Protein AF-A0A662IT55-F1 (afdb_monomer_lite)

Sequence (145 aa):
MELRELTNPKDVKRFKQVMDALHPMGHPKGGVFAKGWRYWAYCDDNGEWRVLMSTHQLSVFFFSVKFRLPMDRTIMLRRILTLQGGEGLASEAIKALAQRLKDEGWHYLATLSQKGHSGALYKHAGMEKIGETRRGHGVWVLKLH

Secondary structure (DSSP, 8-state):
-EEEE--SHHHHHHHHHHHHHHSTT-S----TT-EEEEEEEEE-TT--EEEEEEEEE---HHHHHHHT--TTSEEEEEEEEEPTT-TTTHHHHHHHHHHHHHHTT--EEEEEPPTT---HHHHHTT-EEEEE-TTSPEEEEEE--

Radius of gyration: 14.47 Å; chains: 1; bounding box: 36×30×40 Å

Structure (mmCIF, N/CA/C/O backbone):
data_AF-A0A662IT55-F1
#
_entry.id   AF-A0A662IT55-F1
#
loop_
_atom_site.group_PDB
_atom_site.id
_atom_site.type_symbol
_atom_site.label_atom_id
_atom_site.label_alt_id
_atom_site.label_comp_id
_atom_site.label_asym_id
_atom_site.label_entity_id
_atom_site.label_seq_id
_atom_site.pdbx_PDB_ins_code
_atom_site.Cartn_x
_atom_site.Cartn_y
_atom_site.Cartn_z
_atom_site.occupancy
_atom_site.B_iso_or_equiv
_atom_site.auth_seq_id
_atom_site.auth_comp_id
_atom_site.auth_asym_id
_atom_site.auth_atom_id
_atom_site.pdbx_PDB_model_num
ATOM 1 N N . MET A 1 1 ? -4.689 -9.463 15.297 1.00 93.81 1 MET A N 1
ATOM 2 C CA . MET A 1 1 ? -4.422 -8.434 14.257 1.00 93.81 1 MET A CA 1
ATOM 3 C C . MET A 1 1 ? -5.260 -8.695 13.012 1.00 93.81 1 MET A C 1
ATOM 5 O O . MET A 1 1 ? -5.348 -9.839 12.581 1.00 93.81 1 MET A O 1
ATOM 9 N N . GLU A 1 2 ? -5.831 -7.653 12.409 1.00 96.88 2 GLU A N 1
ATOM 10 C CA . GLU A 1 2 ? -6.737 -7.747 11.256 1.00 96.88 2 GLU A CA 1
ATOM 11 C C . GLU A 1 2 ? -6.459 -6.625 10.243 1.00 96.88 2 GLU A C 1
ATOM 13 O O . GLU A 1 2 ? -6.263 -5.473 10.627 1.00 96.88 2 GLU A O 1
ATOM 18 N N . LEU A 1 3 ? -6.468 -6.927 8.940 1.00 98.31 3 LEU A N 1
ATOM 19 C CA . LEU A 1 3 ? -6.404 -5.903 7.894 1.00 98.31 3 LEU A CA 1
ATOM 20 C C . LEU A 1 3 ? -7.812 -5.450 7.497 1.00 98.31 3 LEU A C 1
ATOM 22 O O . LEU A 1 3 ? -8.621 -6.258 7.051 1.00 98.31 3 LEU A O 1
ATOM 26 N N . ARG A 1 4 ? -8.063 -4.142 7.564 1.00 98.19 4 ARG A N 1
ATOM 27 C CA . ARG A 1 4 ? -9.337 -3.519 7.195 1.00 98.19 4 ARG A CA 1
ATOM 28 C C . ARG A 1 4 ? -9.148 -2.502 6.080 1.00 98.19 4 ARG A C 1
ATOM 30 O O . ARG A 1 4 ? -8.260 -1.650 6.147 1.00 98.19 4 ARG A O 1
ATOM 37 N N . GLU A 1 5 ? -10.013 -2.561 5.071 1.00 98.25 5 GLU A N 1
ATOM 38 C CA . GLU A 1 5 ? -10.152 -1.476 4.101 1.00 98.25 5 GLU A CA 1
ATOM 39 C C . GLU A 1 5 ? -11.026 -0.366 4.689 1.00 98.25 5 GLU A C 1
ATOM 41 O O . GLU A 1 5 ? -12.139 -0.607 5.157 1.00 98.25 5 GLU A O 1
ATOM 46 N N . LEU A 1 6 ? -10.532 0.867 4.653 1.00 97.69 6 LEU A N 1
ATOM 47 C CA . LEU A 1 6 ? -11.254 2.035 5.136 1.00 97.69 6 LEU A CA 1
ATOM 48 C C . LEU A 1 6 ? -12.108 2.601 4.001 1.00 97.69 6 LEU A C 1
ATOM 50 O O . LEU A 1 6 ? -11.625 3.355 3.155 1.00 97.69 6 LEU A O 1
ATOM 54 N N . THR A 1 7 ? -13.386 2.240 3.994 1.00 96.06 7 THR A N 1
ATOM 55 C CA . THR A 1 7 ? -14.374 2.721 3.013 1.00 96.06 7 THR A CA 1
ATOM 56 C C . THR A 1 7 ? -15.276 3.819 3.581 1.00 96.06 7 THR A C 1
ATOM 58 O O . THR A 1 7 ? -15.809 4.634 2.828 1.00 96.06 7 THR A O 1
ATOM 61 N N . ASN A 1 8 ? -15.412 3.900 4.910 1.00 96.75 8 ASN A N 1
ATOM 62 C CA . ASN A 1 8 ? -16.193 4.940 5.573 1.00 96.75 8 ASN A CA 1
ATOM 63 C C . ASN A 1 8 ? -15.534 6.325 5.381 1.00 96.75 8 ASN A C 1
ATOM 65 O O . ASN A 1 8 ? -14.361 6.496 5.728 1.00 96.75 8 ASN A O 1
ATOM 69 N N . PRO A 1 9 ? -16.266 7.354 4.909 1.00 96.06 9 PRO A N 1
ATOM 70 C CA . PRO A 1 9 ? -15.710 8.691 4.698 1.00 96.06 9 PRO A CA 1
ATOM 71 C C . PRO A 1 9 ? -15.048 9.322 5.933 1.00 96.06 9 PRO A C 1
ATOM 73 O O . PRO A 1 9 ? -14.064 10.051 5.790 1.00 96.06 9 PRO A O 1
ATOM 76 N N . LYS A 1 10 ? -15.556 9.050 7.145 1.00 97.19 10 LYS A N 1
ATOM 77 C CA . LYS A 1 10 ? -14.973 9.558 8.398 1.00 97.19 10 LYS A CA 1
ATOM 78 C C . LYS A 1 10 ? -13.616 8.914 8.677 1.00 97.19 10 LYS A C 1
ATOM 80 O O . LYS A 1 10 ? -12.667 9.633 8.986 1.00 97.19 10 LYS A O 1
ATOM 85 N N . ASP A 1 11 ? -13.504 7.603 8.482 1.00 97.06 11 ASP A N 1
ATOM 86 C CA . ASP A 1 11 ? -12.245 6.874 8.659 1.00 97.06 11 ASP A CA 1
ATOM 87 C C . ASP A 1 11 ? -11.226 7.272 7.600 1.00 97.06 11 ASP A C 1
ATOM 89 O O . ASP A 1 11 ? -10.072 7.532 7.923 1.00 97.06 11 ASP A O 1
ATOM 93 N N . VAL A 1 12 ? -11.652 7.437 6.347 1.00 96.56 12 VAL A N 1
ATOM 94 C CA . VAL A 1 12 ? -10.785 7.945 5.277 1.00 96.56 12 VAL A CA 1
ATOM 95 C C . VAL A 1 12 ? -10.281 9.354 5.594 1.00 96.56 12 VAL A C 1
ATOM 97 O O . VAL A 1 12 ? -9.109 9.659 5.367 1.00 96.56 12 VAL A O 1
ATOM 100 N N . LYS A 1 13 ? -11.137 10.232 6.131 1.00 96.50 13 LYS A N 1
ATOM 101 C CA . LYS A 1 13 ? -10.726 11.576 6.558 1.00 96.50 13 LYS A CA 1
ATOM 102 C C . LYS A 1 13 ? -9.713 11.504 7.704 1.00 96.50 13 LYS A C 1
ATOM 104 O O . LYS A 1 13 ? -8.665 12.140 7.602 1.00 96.50 13 LYS A O 1
ATOM 109 N N . ARG A 1 14 ? -9.985 10.703 8.741 1.00 97.81 14 ARG A N 1
ATOM 110 C CA . ARG A 1 14 ? -9.070 10.484 9.876 1.00 97.81 14 ARG A CA 1
ATOM 111 C C . ARG A 1 14 ? -7.732 9.915 9.404 1.00 97.81 14 ARG A C 1
ATOM 113 O O . ARG A 1 14 ? -6.688 10.438 9.773 1.00 97.81 14 ARG A O 1
ATOM 120 N N . PHE A 1 15 ? -7.751 8.908 8.532 1.00 97.31 15 PHE A N 1
ATOM 121 C CA . PHE A 1 15 ? -6.565 8.321 7.909 1.00 97.31 15 PHE A CA 1
ATOM 122 C C . PHE A 1 15 ? -5.703 9.389 7.236 1.00 97.31 15 PHE A C 1
ATOM 124 O O . PHE A 1 15 ? -4.502 9.462 7.483 1.00 97.31 15 PHE A O 1
ATOM 131 N N . LYS A 1 16 ? -6.313 10.241 6.402 1.00 95.81 16 LYS A N 1
ATOM 132 C CA . LYS A 1 16 ? -5.604 11.313 5.688 1.00 95.81 16 LYS A CA 1
ATOM 133 C C . LYS A 1 16 ? -4.953 1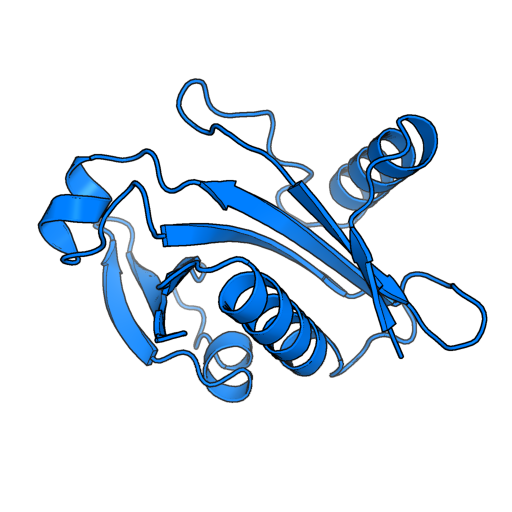2.292 6.660 1.00 95.81 16 LYS A C 1
ATOM 135 O O . LYS A 1 16 ? -3.773 12.572 6.510 1.00 95.81 16 LYS A O 1
ATOM 140 N N . GLN A 1 17 ? -5.688 12.724 7.685 1.00 96.75 17 GLN A N 1
ATOM 141 C CA . GLN A 1 17 ? -5.177 13.626 8.720 1.00 96.75 17 GLN A CA 1
ATOM 142 C C . GLN A 1 17 ? -3.992 13.023 9.485 1.00 96.75 17 GLN A C 1
ATOM 144 O O . GLN A 1 17 ? -2.982 13.695 9.669 1.00 96.75 17 GLN A O 1
ATOM 149 N N . VAL A 1 18 ? -4.084 11.750 9.887 1.00 97.31 18 VAL A N 1
ATOM 150 C CA . VAL A 1 18 ? -2.992 11.046 10.581 1.00 97.31 18 VAL A CA 1
ATOM 151 C C . VAL A 1 18 ? -1.767 10.910 9.674 1.00 97.31 18 VAL A C 1
ATOM 153 O O . VAL A 1 18 ? -0.648 11.185 10.101 1.00 97.31 18 VAL A O 1
ATOM 156 N N . MET A 1 19 ? -1.965 10.533 8.409 1.00 96.50 19 MET A N 1
ATOM 157 C CA . MET A 1 19 ? -0.877 10.433 7.434 1.00 96.50 19 MET A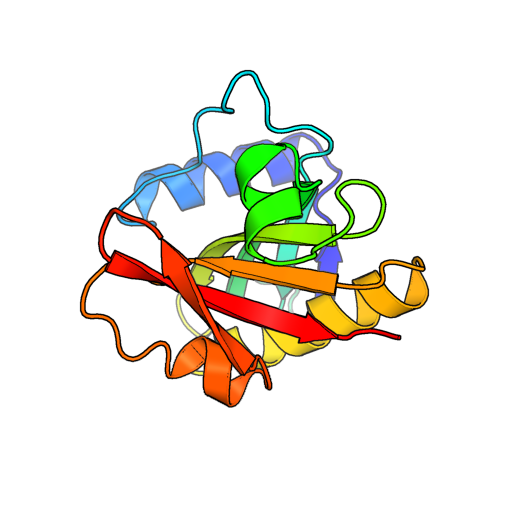 CA 1
ATOM 158 C C . MET A 1 19 ? -0.215 11.786 7.168 1.00 96.50 19 MET A C 1
ATOM 160 O O . MET A 1 19 ? 1.007 11.844 7.111 1.00 96.50 19 MET A O 1
ATOM 164 N N . ASP A 1 20 ? -0.989 12.861 7.022 1.00 95.75 20 ASP A N 1
ATOM 165 C CA . ASP A 1 20 ? -0.458 14.217 6.846 1.00 95.75 20 ASP A CA 1
ATOM 166 C C . ASP A 1 20 ? 0.343 14.692 8.060 1.00 95.75 20 ASP A C 1
ATOM 168 O O . ASP A 1 20 ? 1.371 15.342 7.888 1.00 95.75 20 ASP A O 1
ATOM 172 N N . ALA A 1 21 ? -0.099 14.345 9.270 1.00 96.75 21 ALA A N 1
ATOM 173 C CA . ALA A 1 21 ? 0.563 14.756 10.502 1.00 96.75 21 ALA A CA 1
ATOM 174 C C . ALA A 1 21 ? 1.851 13.970 10.795 1.00 96.75 21 ALA A C 1
ATOM 176 O O . ALA A 1 21 ? 2.810 14.545 11.303 1.00 96.75 21 ALA A O 1
ATOM 177 N N . LEU A 1 22 ? 1.871 12.661 10.515 1.00 96.69 22 LEU A N 1
ATOM 178 C CA . LEU A 1 22 ? 2.913 11.760 11.029 1.00 96.69 22 LEU A CA 1
ATOM 179 C C . LEU A 1 22 ? 3.811 11.142 9.955 1.00 96.69 22 LEU A C 1
ATOM 181 O O . LEU A 1 22 ? 4.954 10.791 10.239 1.00 96.69 22 LEU A O 1
ATOM 185 N N . HIS A 1 23 ? 3.331 10.969 8.721 1.00 94.69 23 HIS A N 1
ATOM 186 C CA . HIS A 1 23 ? 4.162 10.390 7.670 1.00 94.69 23 HIS A CA 1
ATOM 187 C C . HIS A 1 23 ? 5.097 11.478 7.096 1.00 94.69 23 HIS A C 1
ATOM 189 O O . HIS A 1 23 ? 4.603 12.520 6.673 1.00 94.69 2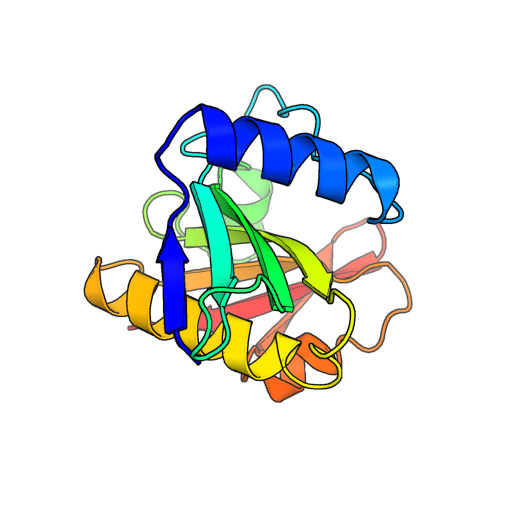3 HIS A O 1
ATOM 195 N N . PRO A 1 24 ? 6.420 11.253 6.938 1.00 90.69 24 PRO A N 1
ATOM 196 C CA . PRO A 1 24 ? 7.365 12.298 6.498 1.00 90.69 24 PRO A CA 1
ATOM 197 C C . PRO A 1 24 ? 7.052 12.950 5.141 1.00 90.69 24 PRO A C 1
ATOM 199 O O . PRO A 1 24 ? 7.474 14.061 4.847 1.00 90.69 24 PRO A O 1
ATOM 202 N N . MET A 1 25 ? 6.335 12.228 4.277 1.00 89.06 25 MET A N 1
ATOM 203 C CA . MET A 1 25 ? 5.867 12.715 2.968 1.00 89.06 25 MET A CA 1
ATOM 204 C C . MET A 1 25 ? 4.371 13.076 2.932 1.00 89.06 25 MET A C 1
ATOM 206 O O . MET A 1 25 ? 3.830 13.234 1.835 1.00 89.06 25 MET A O 1
ATOM 210 N N . GLY A 1 26 ? 3.704 13.096 4.087 1.00 91.38 26 GLY A N 1
ATOM 211 C CA . GLY A 1 26 ? 2.265 13.289 4.234 1.00 91.38 26 GLY A CA 1
ATOM 212 C C . GLY A 1 26 ? 1.400 12.257 3.506 1.00 91.38 26 GLY A C 1
ATOM 213 O O . GLY A 1 26 ? 1.885 11.260 2.936 1.00 91.38 26 GLY A O 1
ATOM 214 N N . HIS A 1 27 ? 0.095 12.528 3.479 1.00 89.50 27 HIS A N 1
ATOM 215 C CA . HIS A 1 27 ? -0.833 11.864 2.577 1.00 89.50 27 HIS A CA 1
ATOM 216 C C . HIS A 1 27 ? -0.537 12.290 1.129 1.00 89.50 27 HIS A C 1
ATOM 218 O O . HIS A 1 27 ? -0.270 13.464 0.850 1.00 89.50 27 HIS A O 1
ATOM 224 N N . PRO A 1 28 ? -0.554 11.364 0.154 1.00 83.25 28 PRO A N 1
ATOM 225 C CA . PRO A 1 28 ? -0.366 11.737 -1.237 1.00 83.25 28 PRO A CA 1
ATOM 226 C C . PRO A 1 28 ? -1.531 12.617 -1.709 1.00 83.25 28 PRO A C 1
ATOM 228 O O . PRO A 1 28 ? -2.628 12.120 -1.962 1.00 83.25 28 PRO A O 1
ATOM 231 N N . LYS A 1 29 ? -1.267 13.912 -1.915 1.00 72.44 29 LYS A N 1
ATOM 232 C CA . LYS A 1 29 ? -2.148 14.806 -2.680 1.00 72.44 29 LYS A CA 1
ATOM 233 C C . LYS A 1 29 ? -2.292 14.193 -4.073 1.00 72.44 29 LYS A C 1
ATOM 235 O O . LYS A 1 29 ? -1.324 14.197 -4.831 1.00 72.44 29 LYS A O 1
ATOM 240 N N . GLY A 1 30 ? -3.421 13.531 -4.331 1.00 61.28 30 GLY A N 1
ATOM 241 C CA . GLY A 1 30 ? -3.606 12.609 -5.453 1.00 61.28 30 GLY A CA 1
ATOM 242 C C . GLY A 1 30 ? -2.974 13.124 -6.746 1.00 61.28 30 GLY A C 1
ATOM 243 O O . GLY A 1 30 ? -3.274 14.224 -7.199 1.00 61.28 30 GLY A O 1
ATOM 244 N N . GLY A 1 31 ? -2.061 12.343 -7.325 1.00 57.72 31 GLY A N 1
ATOM 245 C CA . GLY A 1 31 ? -1.523 12.665 -8.643 1.00 57.72 31 GLY A CA 1
ATOM 246 C C . GLY A 1 31 ? -2.608 12.461 -9.696 1.00 57.72 31 GLY A C 1
ATOM 247 O O . GLY A 1 31 ? -3.352 11.489 -9.603 1.00 57.72 31 GLY A O 1
ATOM 248 N N . VAL A 1 32 ? -2.647 13.325 -10.715 1.00 52.94 32 VAL A N 1
ATOM 249 C CA . VAL A 1 32 ? -3.633 13.314 -11.822 1.00 52.94 32 VAL A CA 1
ATOM 250 C C . VAL A 1 32 ? -3.818 11.923 -12.453 1.00 52.94 32 VAL A C 1
ATOM 252 O O . VAL A 1 32 ? -4.888 11.591 -12.948 1.00 52.94 32 VAL A O 1
ATOM 255 N N . PHE A 1 33 ? -2.790 11.075 -12.390 1.00 61.84 33 PHE A N 1
ATOM 256 C CA . PHE A 1 33 ? -2.804 9.742 -12.982 1.00 61.84 33 PHE A CA 1
ATOM 257 C C . PHE A 1 33 ? -3.139 8.609 -12.005 1.00 61.84 33 PHE A C 1
ATOM 259 O O . PHE A 1 33 ? -3.400 7.501 -12.456 1.00 61.84 33 PHE A O 1
ATOM 266 N N . ALA A 1 34 ? -3.115 8.806 -10.685 1.00 74.69 34 ALA A N 1
ATOM 267 C CA . ALA A 1 34 ? -3.351 7.716 -9.733 1.00 74.69 34 ALA A CA 1
ATOM 268 C C . ALA A 1 34 ? -4.859 7.446 -9.580 1.00 74.69 34 ALA A C 1
ATOM 270 O O . ALA A 1 34 ? -5.586 8.275 -9.036 1.00 74.69 34 ALA A O 1
ATOM 271 N N . LYS A 1 35 ? -5.315 6.280 -10.053 1.00 80.94 35 LYS A N 1
ATOM 272 C CA . LYS A 1 35 ? -6.716 5.829 -9.999 1.00 80.94 35 LYS A CA 1
ATOM 273 C C . LYS A 1 35 ? -6.900 4.720 -8.962 1.00 80.94 35 LYS A C 1
ATOM 275 O O . LYS A 1 35 ? -5.947 4.015 -8.632 1.00 80.94 35 LYS A O 1
ATOM 280 N N . GLY A 1 36 ? -8.130 4.564 -8.470 1.00 88.88 36 GLY A N 1
ATOM 281 C CA . GLY A 1 36 ? -8.491 3.470 -7.561 1.00 88.88 36 GLY A CA 1
ATOM 282 C C . GLY A 1 36 ? -7.745 3.532 -6.229 1.00 88.88 36 GLY A C 1
ATOM 283 O O . GLY A 1 36 ? -7.160 2.539 -5.804 1.00 88.88 36 GLY A O 1
ATOM 284 N N . TRP A 1 37 ? -7.694 4.714 -5.607 1.00 92.88 37 TRP A N 1
ATOM 285 C CA . TRP A 1 37 ? -7.093 4.854 -4.283 1.00 92.88 37 TRP A CA 1
ATOM 286 C C . TRP A 1 37 ? -7.862 4.040 -3.252 1.00 92.88 37 TRP A C 1
ATOM 288 O O . TRP A 1 37 ? -9.078 4.167 -3.148 1.00 92.88 37 TRP A O 1
ATOM 298 N N . ARG A 1 38 ? -7.122 3.263 -2.465 1.00 96.00 38 ARG A N 1
ATOM 299 C CA . ARG A 1 38 ? -7.640 2.491 -1.336 1.00 96.00 38 ARG A CA 1
ATOM 300 C C . ARG A 1 38 ? -6.780 2.763 -0.114 1.00 96.00 38 ARG A C 1
ATOM 302 O O . ARG A 1 38 ? -5.578 3.042 -0.228 1.00 96.00 38 ARG A O 1
ATOM 309 N N . TYR A 1 39 ? -7.416 2.722 1.043 1.00 97.69 39 TYR A N 1
ATOM 310 C CA . TYR A 1 39 ? -6.806 3.044 2.323 1.00 97.69 39 TYR A CA 1
ATOM 311 C C . TYR A 1 39 ? -7.016 1.872 3.260 1.00 97.69 39 TYR A C 1
ATOM 313 O O . TYR A 1 39 ? -8.105 1.308 3.309 1.00 97.69 39 TYR A O 1
ATOM 321 N N . TRP A 1 40 ? -5.971 1.511 3.988 1.00 98.44 40 TRP A N 1
ATOM 322 C CA . TRP A 1 40 ? -5.950 0.294 4.780 1.00 98.44 40 TRP A CA 1
ATOM 323 C C . TRP A 1 40 ? -5.436 0.587 6.176 1.00 98.44 40 TRP A C 1
ATOM 325 O O . TRP A 1 40 ? -4.472 1.344 6.333 1.00 98.44 40 TRP A O 1
ATOM 335 N N . ALA A 1 41 ? -6.043 -0.060 7.162 1.00 98.56 41 ALA A N 1
ATOM 336 C CA . ALA A 1 41 ? -5.549 -0.113 8.526 1.00 98.56 41 ALA A CA 1
ATOM 337 C C . ALA A 1 41 ? -5.294 -1.571 8.917 1.00 98.56 41 ALA A C 1
ATOM 339 O O . ALA A 1 41 ? -6.139 -2.433 8.693 1.00 98.56 41 ALA A O 1
ATOM 340 N N . TYR A 1 42 ? -4.129 -1.845 9.495 1.00 98.50 42 TYR A N 1
ATOM 341 C CA . TYR A 1 42 ? -3.856 -3.085 10.210 1.00 98.50 42 TYR A CA 1
ATOM 342 C C . TYR A 1 42 ? -4.127 -2.825 11.688 1.00 98.50 42 TYR A C 1
ATOM 344 O O . TYR A 1 42 ? -3.419 -2.033 12.321 1.00 98.50 42 TYR A O 1
ATOM 352 N N . CYS A 1 43 ? -5.205 -3.414 12.186 1.00 97.94 43 CYS A N 1
ATOM 353 C CA . CYS A 1 43 ? -5.750 -3.175 13.510 1.00 97.94 43 CYS A CA 1
ATOM 354 C C . CYS A 1 43 ? -5.339 -4.274 14.485 1.00 97.94 43 CYS A C 1
ATOM 356 O O . CYS A 1 43 ? -5.178 -5.431 14.088 1.00 97.94 43 CYS A O 1
ATOM 358 N N . ASP A 1 44 ? -5.211 -3.919 15.758 1.00 96.56 44 ASP A N 1
ATOM 359 C CA . ASP A 1 44 ? -5.167 -4.908 16.832 1.00 96.56 44 ASP A CA 1
ATOM 360 C C . ASP A 1 44 ? -6.562 -5.436 17.190 1.00 96.56 44 ASP A C 1
ATOM 362 O O . ASP A 1 44 ? -7.565 -5.082 16.566 1.00 96.56 44 ASP A O 1
ATOM 366 N N . ASP A 1 45 ? -6.615 -6.304 18.197 1.00 94.25 45 ASP A N 1
ATOM 367 C CA . ASP A 1 45 ? -7.843 -6.987 18.602 1.00 94.25 45 ASP A CA 1
ATOM 368 C C . ASP A 1 45 ? -8.859 -6.036 19.270 1.00 94.25 45 ASP A C 1
ATOM 370 O O . ASP A 1 45 ? -10.050 -6.336 19.306 1.00 94.25 45 ASP A O 1
ATOM 374 N N . ASN A 1 46 ? -8.420 -4.848 19.710 1.00 95.44 46 ASN A N 1
ATOM 375 C CA . ASN A 1 46 ? -9.297 -3.772 20.187 1.00 95.44 46 ASN A CA 1
ATOM 376 C C . ASN A 1 46 ? -9.785 -2.866 19.040 1.00 95.44 46 ASN A C 1
ATOM 378 O O . ASN A 1 46 ? -10.574 -1.949 19.260 1.00 95.44 46 ASN A O 1
ATOM 382 N N . GLY A 1 47 ? -9.326 -3.106 17.808 1.00 94.44 47 GLY A N 1
ATOM 383 C CA . GLY A 1 47 ? -9.648 -2.306 16.631 1.00 94.44 47 GLY A CA 1
ATOM 384 C C . GLY A 1 47 ? -8.767 -1.068 16.443 1.00 94.44 47 GLY A C 1
ATOM 385 O O . GLY A 1 47 ? -8.995 -0.314 15.491 1.00 94.44 47 GLY A O 1
ATOM 386 N N . GLU A 1 48 ? -7.751 -0.865 17.285 1.00 96.81 48 GLU A N 1
ATOM 387 C CA . GLU A 1 48 ? -6.857 0.290 17.199 1.00 96.81 48 GLU A CA 1
ATOM 388 C C . GLU A 1 48 ? -5.897 0.160 16.017 1.00 96.81 48 GLU A C 1
ATOM 390 O O . GLU A 1 48 ? -5.352 -0.909 15.737 1.00 96.81 48 GLU A O 1
ATOM 395 N N . TRP A 1 49 ? -5.672 1.265 15.304 1.00 98.12 49 TRP A N 1
ATOM 396 C CA . TRP A 1 49 ? -4.816 1.281 14.119 1.00 98.12 49 TRP A CA 1
ATOM 397 C C . TRP A 1 49 ? -3.342 1.173 14.515 1.00 98.12 49 TRP A C 1
ATOM 399 O O . TRP A 1 49 ? -2.820 2.035 15.219 1.00 98.12 49 TRP A O 1
ATOM 409 N N . ARG A 1 50 ? -2.644 0.157 13.998 1.00 98.25 50 ARG A N 1
ATOM 410 C CA . ARG A 1 50 ? -1.205 -0.054 14.239 1.00 98.25 50 ARG A CA 1
ATOM 411 C C . ARG A 1 50 ? -0.353 0.218 13.007 1.00 98.25 50 ARG A C 1
ATOM 413 O O . ARG A 1 50 ? 0.752 0.741 13.126 1.00 98.25 50 ARG A O 1
ATOM 420 N N . VAL A 1 51 ? -0.866 -0.075 11.813 1.00 98.56 51 VAL A N 1
ATOM 421 C CA . VAL A 1 51 ? -0.200 0.263 10.545 1.00 98.56 51 VAL A CA 1
ATOM 422 C C . VAL A 1 51 ? -1.213 0.830 9.563 1.00 98.56 51 VAL A C 1
ATOM 424 O O . VAL A 1 51 ? -2.275 0.252 9.359 1.00 98.56 51 VAL A O 1
ATOM 427 N N . LEU A 1 52 ? -0.871 1.944 8.927 1.00 98.44 52 LEU A N 1
ATOM 428 C CA . LEU A 1 52 ? -1.667 2.586 7.889 1.00 98.44 52 LEU A CA 1
ATOM 429 C C . LEU A 1 52 ? -0.992 2.429 6.534 1.00 98.44 52 LEU A C 1
ATOM 431 O O . LEU A 1 52 ? 0.206 2.675 6.402 1.00 98.44 52 LEU A O 1
ATOM 435 N N . MET A 1 53 ? -1.754 2.060 5.506 1.00 98.19 53 MET A N 1
ATOM 436 C CA . MET A 1 53 ? -1.247 1.934 4.140 1.00 98.19 53 MET A CA 1
ATOM 437 C C . MET A 1 53 ? -2.172 2.613 3.139 1.00 98.19 53 MET A C 1
ATOM 439 O O . MET A 1 53 ? -3.392 2.599 3.273 1.00 98.19 53 MET A O 1
ATOM 443 N N . SER A 1 54 ? -1.582 3.196 2.097 1.00 96.69 54 SER A N 1
ATOM 444 C CA . SER A 1 54 ? -2.335 3.707 0.949 1.00 96.69 54 SER A CA 1
AT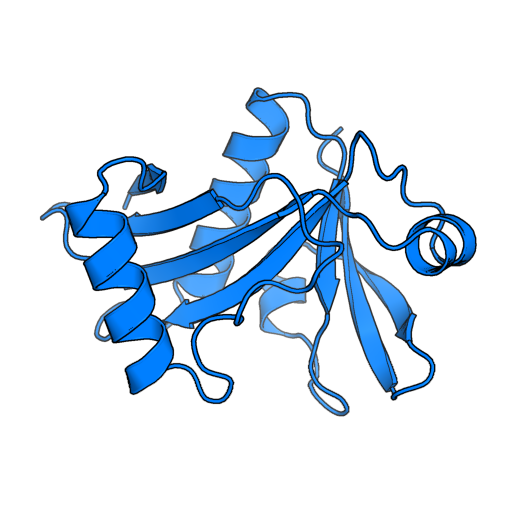OM 445 C C . SER A 1 54 ? -1.857 3.037 -0.325 1.00 96.69 54 SER A C 1
ATOM 447 O O . SER A 1 54 ? -0.651 2.964 -0.588 1.00 96.69 54 SER A O 1
ATOM 449 N N . THR A 1 55 ? -2.811 2.571 -1.119 1.00 96.38 55 THR A N 1
ATOM 450 C CA . THR A 1 55 ? -2.557 1.905 -2.392 1.00 96.38 55 THR A CA 1
ATOM 451 C C . THR A 1 55 ? -3.317 2.582 -3.516 1.00 96.38 55 THR A C 1
ATOM 453 O O . THR A 1 55 ? -4.338 3.226 -3.286 1.00 96.38 55 THR A O 1
ATOM 456 N N . HIS A 1 56 ? -2.849 2.405 -4.743 1.00 95.31 56 HIS A N 1
ATOM 457 C CA . HIS A 1 56 ? -3.595 2.762 -5.944 1.00 95.31 56 HIS A CA 1
ATOM 458 C C . HIS A 1 56 ? -3.225 1.810 -7.079 1.00 95.31 56 HIS A C 1
ATOM 460 O O . HIS A 1 56 ? -2.179 1.164 -7.032 1.00 95.31 56 HIS A O 1
ATOM 466 N N . GLN A 1 57 ? -4.040 1.742 -8.124 1.00 95.25 57 GLN A N 1
ATOM 467 C CA . GLN A 1 57 ? -3.686 0.979 -9.316 1.00 95.25 57 GLN A CA 1
ATOM 468 C C . GLN A 1 57 ? -2.474 1.607 -10.018 1.00 95.25 57 GLN A C 1
ATOM 470 O O . GLN A 1 57 ? -2.354 2.838 -10.088 1.00 95.25 57 GLN A O 1
ATOM 475 N N . LEU A 1 58 ? -1.561 0.783 -10.540 1.00 93.12 58 LEU A N 1
ATOM 476 C CA . LEU A 1 58 ? -0.460 1.275 -11.362 1.00 93.12 58 LEU A CA 1
ATOM 477 C C . LEU A 1 58 ? -1.012 2.012 -12.589 1.00 93.12 58 LEU A C 1
ATOM 479 O O . LEU A 1 58 ? -1.794 1.470 -13.360 1.00 93.12 58 LEU A O 1
ATOM 483 N N . SER A 1 59 ? -0.556 3.244 -12.794 1.00 89.50 59 SER A N 1
ATOM 484 C CA . SER A 1 59 ? -1.063 4.108 -13.864 1.00 89.50 59 SER A CA 1
ATOM 485 C C . SER A 1 59 ? 0.019 4.795 -14.693 1.00 89.50 59 SER A C 1
ATOM 487 O O . SER A 1 59 ? -0.275 5.616 -15.558 1.00 89.50 59 SER A O 1
ATOM 489 N N . VAL A 1 60 ? 1.289 4.477 -14.436 1.00 88.31 60 VAL A N 1
ATOM 490 C CA . VAL A 1 60 ? 2.425 5.070 -15.147 1.00 88.31 60 VAL A CA 1
ATOM 491 C C . VAL A 1 60 ? 2.888 4.100 -16.231 1.00 88.31 60 VAL A C 1
ATOM 493 O O . VAL A 1 60 ? 3.616 3.152 -15.944 1.00 88.31 60 VAL A O 1
ATOM 496 N N . PHE A 1 61 ? 2.505 4.356 -17.484 1.00 87.75 61 PHE A N 1
ATOM 497 C CA . PHE A 1 61 ? 2.806 3.476 -18.623 1.00 87.75 61 PHE A CA 1
ATOM 498 C C . PHE A 1 61 ? 4.299 3.147 -18.762 1.00 87.75 61 PHE A C 1
ATOM 500 O O . PHE A 1 61 ? 4.680 1.984 -18.845 1.00 87.75 61 PHE A O 1
ATOM 507 N N . PHE A 1 62 ? 5.178 4.149 -18.683 1.00 88.06 62 PHE A N 1
ATOM 508 C CA . PHE A 1 62 ? 6.625 3.914 -18.766 1.00 88.06 62 PHE A CA 1
ATOM 509 C C . PHE A 1 62 ? 7.159 3.012 -17.646 1.00 88.06 62 PHE A C 1
ATOM 511 O O . PHE A 1 62 ? 8.129 2.287 -17.852 1.00 88.06 62 PHE A O 1
ATOM 518 N N . PHE A 1 63 ? 6.538 3.047 -16.463 1.00 89.69 63 PHE A N 1
ATOM 519 C CA . PHE A 1 63 ? 6.889 2.155 -15.361 1.00 89.69 63 PHE A CA 1
ATOM 520 C C . PHE A 1 63 ? 6.477 0.716 -15.683 1.00 89.69 63 PHE A C 1
ATOM 522 O O . PHE A 1 63 ? 7.289 -0.195 -15.545 1.00 89.69 63 PHE A O 1
ATOM 529 N N . SER A 1 64 ? 5.252 0.539 -16.183 1.00 91.94 64 SER A N 1
ATOM 530 C CA . SER A 1 64 ? 4.728 -0.747 -16.649 1.00 91.94 64 SER A CA 1
ATOM 531 C C . SER A 1 64 ? 5.626 -1.387 -17.711 1.00 91.94 64 SER A C 1
ATOM 533 O O . SER A 1 64 ? 6.059 -2.523 -17.534 1.00 91.94 64 SER A O 1
ATOM 535 N N . VAL A 1 65 ? 5.993 -0.636 -18.756 1.00 93.62 65 VAL A N 1
ATOM 536 C CA . VAL A 1 65 ? 6.855 -1.128 -19.843 1.00 93.62 65 VAL A CA 1
ATOM 537 C C . VAL A 1 65 ? 8.253 -1.471 -19.336 1.00 93.62 65 VAL A C 1
ATOM 539 O O . VAL A 1 65 ? 8.754 -2.563 -19.592 1.00 93.62 65 VAL A O 1
ATOM 542 N N . LYS A 1 66 ? 8.886 -0.558 -18.587 1.00 94.56 66 LYS A N 1
ATOM 543 C CA . LYS A 1 66 ? 10.267 -0.745 -18.122 1.00 94.56 66 LYS A CA 1
ATOM 544 C C . LYS A 1 66 ? 10.409 -1.963 -17.209 1.00 94.56 66 LYS A C 1
ATOM 546 O O . LYS A 1 66 ? 11.398 -2.681 -17.312 1.00 94.56 66 LYS A O 1
ATOM 551 N N . PHE A 1 67 ? 9.452 -2.167 -16.307 1.00 95.38 67 PHE A N 1
ATOM 552 C CA . PHE A 1 67 ? 9.523 -3.210 -15.282 1.00 95.38 67 PHE A CA 1
ATOM 553 C C . PHE A 1 67 ? 8.666 -4.439 -15.599 1.00 95.38 67 PHE A C 1
ATOM 555 O O . PHE A 1 67 ? 8.593 -5.345 -14.777 1.00 95.38 67 PHE A O 1
ATOM 562 N N . ARG A 1 68 ? 8.052 -4.488 -16.792 1.00 95.38 68 ARG A N 1
ATOM 563 C CA . ARG A 1 68 ? 7.188 -5.585 -17.260 1.00 95.38 68 ARG A CA 1
ATOM 564 C C . ARG A 1 68 ? 6.047 -5.896 -16.282 1.00 95.38 68 ARG A C 1
ATOM 566 O O . ARG A 1 68 ? 5.761 -7.053 -15.994 1.00 95.38 68 ARG A O 1
ATOM 573 N N . LEU A 1 69 ? 5.404 -4.845 -15.772 1.00 95.56 69 LEU A N 1
ATOM 574 C CA . LEU A 1 69 ? 4.287 -4.941 -14.827 1.00 95.56 69 LEU A CA 1
ATOM 575 C C . LEU A 1 69 ? 2.982 -4.505 -15.503 1.00 95.56 69 LEU A C 1
ATOM 577 O O . LEU A 1 69 ? 2.883 -3.336 -15.877 1.00 95.56 69 LEU A O 1
ATOM 581 N N . PRO A 1 70 ? 1.972 -5.373 -15.659 1.00 94.75 70 PRO A N 1
ATOM 582 C CA . PRO A 1 70 ? 0.698 -5.000 -16.277 1.00 94.75 70 PRO A CA 1
ATOM 583 C C . PRO A 1 70 ? -0.060 -3.974 -15.418 1.00 94.75 70 PRO A C 1
ATOM 585 O O . PRO A 1 70 ? -0.286 -4.198 -14.228 1.00 94.75 70 PRO A O 1
ATOM 588 N N . MET A 1 71 ? -0.444 -2.831 -15.999 1.00 93.00 71 MET A N 1
ATOM 589 C CA . MET A 1 71 ? -1.110 -1.729 -15.274 1.00 93.00 71 MET A CA 1
ATOM 590 C C . MET A 1 71 ? -2.475 -2.118 -14.695 1.00 93.00 71 MET A C 1
ATOM 592 O O . MET A 1 71 ? -2.866 -1.645 -13.632 1.00 93.00 71 MET A O 1
ATOM 596 N N . ASP A 1 72 ? -3.208 -2.976 -15.391 1.00 93.62 72 ASP A N 1
ATOM 597 C CA . ASP A 1 72 ? -4.533 -3.483 -15.029 1.00 93.62 72 ASP A CA 1
ATOM 598 C C . ASP A 1 72 ? -4.498 -4.584 -13.964 1.00 93.62 72 ASP A C 1
ATOM 600 O O . ASP A 1 72 ? -5.537 -4.904 -13.401 1.00 93.62 72 ASP A O 1
ATOM 604 N N . ARG A 1 73 ? -3.316 -5.130 -13.645 1.00 96.06 73 ARG A N 1
ATOM 605 C CA . ARG A 1 73 ? -3.159 -6.212 -12.654 1.00 96.06 73 ARG A CA 1
ATOM 606 C C . ARG A 1 73 ? -2.108 -5.927 -11.583 1.00 96.06 73 ARG A C 1
ATOM 608 O O . ARG A 1 73 ? -1.742 -6.830 -10.828 1.00 96.06 73 ARG A O 1
ATOM 615 N N . THR A 1 74 ? -1.639 -4.681 -11.497 1.00 97.12 74 THR A N 1
ATOM 616 C CA . THR A 1 74 ? -0.631 -4.245 -10.521 1.00 97.12 74 THR A CA 1
ATOM 617 C C . THR A 1 74 ? -1.180 -3.163 -9.597 1.00 97.12 74 THR A C 1
ATOM 619 O O . THR A 1 74 ? -1.574 -2.083 -10.045 1.00 97.12 74 THR A O 1
ATOM 622 N N . ILE A 1 75 ? -1.104 -3.414 -8.291 1.00 97.50 75 ILE A N 1
ATOM 623 C CA . ILE A 1 75 ? -1.368 -2.428 -7.243 1.00 97.50 75 ILE A CA 1
ATOM 624 C C . ILE A 1 75 ? -0.052 -1.834 -6.752 1.00 97.50 75 ILE A C 1
ATOM 626 O O . ILE A 1 75 ? 0.913 -2.542 -6.482 1.00 97.50 75 ILE A O 1
ATOM 630 N N . MET A 1 76 ? -0.019 -0.515 -6.609 1.00 96.44 76 MET A N 1
ATOM 631 C CA . MET A 1 76 ? 1.094 0.229 -6.037 1.00 96.44 76 MET A CA 1
ATOM 632 C C . MET A 1 76 ? 0.819 0.535 -4.564 1.00 96.44 76 MET A C 1
ATOM 634 O O . MET A 1 76 ? -0.084 1.313 -4.261 1.00 96.44 76 MET A O 1
ATOM 638 N N . LEU A 1 77 ? 1.638 0.010 -3.651 1.00 96.88 77 LEU A N 1
ATOM 639 C CA . LEU A 1 77 ? 1.734 0.495 -2.273 1.00 96.88 77 LEU A CA 1
ATOM 640 C C . LEU A 1 77 ? 2.520 1.805 -2.266 1.00 96.88 77 LEU A C 1
ATOM 642 O O . LEU A 1 77 ? 3.718 1.839 -2.557 1.00 96.88 77 LEU A O 1
ATOM 646 N N . ARG A 1 78 ? 1.836 2.906 -1.952 1.00 93.69 78 ARG A N 1
ATOM 647 C CA . ARG A 1 78 ? 2.386 4.258 -2.090 1.00 93.69 78 ARG A CA 1
ATOM 648 C C . ARG A 1 78 ? 2.921 4.834 -0.791 1.00 93.69 78 ARG A C 1
ATOM 650 O O . ARG A 1 78 ? 3.883 5.609 -0.820 1.00 93.69 78 ARG A O 1
ATOM 657 N N . ARG A 1 79 ? 2.272 4.519 0.325 1.00 93.88 79 ARG A N 1
ATOM 658 C CA . ARG A 1 79 ? 2.688 4.933 1.666 1.00 93.88 79 ARG A CA 1
ATOM 659 C C . ARG A 1 79 ? 2.387 3.827 2.651 1.00 93.88 79 ARG A C 1
ATOM 661 O O . ARG A 1 79 ? 1.362 3.163 2.509 1.00 93.88 79 ARG A O 1
ATOM 668 N N . ILE A 1 80 ? 3.247 3.728 3.648 1.00 96.56 80 ILE A N 1
ATOM 669 C CA . ILE A 1 80 ? 3.067 2.903 4.827 1.00 96.56 80 ILE A CA 1
ATOM 670 C C . ILE A 1 80 ? 3.534 3.719 6.029 1.00 96.56 80 ILE A C 1
ATOM 672 O O . ILE A 1 80 ? 4.579 4.365 5.964 1.00 96.56 80 ILE A O 1
ATOM 676 N N . LEU A 1 81 ? 2.739 3.738 7.088 1.00 97.19 81 LEU A N 1
ATOM 677 C CA . LEU A 1 81 ? 3.042 4.418 8.339 1.00 97.19 81 LEU A CA 1
ATOM 678 C C . LEU A 1 81 ? 2.779 3.446 9.481 1.00 97.19 81 LEU A C 1
ATOM 680 O O . LEU A 1 81 ? 1.668 2.938 9.614 1.00 97.19 81 LEU A O 1
ATOM 684 N N . THR A 1 82 ? 3.789 3.219 10.306 1.00 97.69 82 THR A N 1
ATOM 685 C CA . THR A 1 82 ? 3.634 2.501 11.568 1.00 97.69 82 THR A CA 1
ATOM 686 C C . THR A 1 82 ? 3.236 3.496 12.649 1.00 97.69 82 THR A C 1
ATOM 688 O O . THR A 1 82 ? 3.872 4.540 12.788 1.00 97.69 82 THR A O 1
ATOM 691 N N . LEU A 1 83 ? 2.172 3.185 13.381 1.00 97.56 83 LEU A N 1
ATOM 692 C CA . LEU A 1 83 ? 1.712 3.949 14.535 1.00 97.56 83 LEU A CA 1
ATOM 693 C C . LEU A 1 83 ? 2.259 3.326 15.824 1.00 97.56 83 LEU A C 1
ATOM 695 O O . LEU A 1 83 ? 2.846 2.244 15.805 1.00 97.56 83 LEU A O 1
ATOM 699 N N . GLN A 1 84 ? 2.063 4.017 16.944 1.00 95.31 84 GLN A N 1
ATOM 700 C CA . GLN A 1 84 ? 2.476 3.538 18.261 1.00 95.31 84 GLN A CA 1
ATOM 701 C C . GLN A 1 84 ? 1.921 2.132 18.543 1.00 95.31 84 GLN A C 1
ATOM 703 O O . GLN A 1 84 ? 0.735 1.871 18.319 1.00 95.31 84 GLN A O 1
ATOM 708 N N . GLY A 1 85 ? 2.769 1.233 19.049 1.00 92.88 85 GLY A N 1
ATOM 709 C CA . GLY A 1 85 ? 2.416 -0.168 19.308 1.00 92.88 85 GLY A CA 1
ATOM 710 C C . GLY A 1 85 ? 2.331 -1.031 18.045 1.00 92.88 85 GLY A C 1
ATOM 711 O O . GLY A 1 85 ? 1.830 -2.150 18.100 1.00 92.88 85 GLY A O 1
ATOM 712 N N . GLY A 1 86 ? 2.754 -0.500 16.894 1.00 93.69 86 GLY A N 1
ATOM 713 C CA . GLY A 1 86 ? 2.849 -1.210 15.620 1.00 93.69 86 GLY A CA 1
ATOM 714 C C . GLY A 1 86 ? 4.280 -1.565 15.211 1.00 93.69 86 GLY A C 1
ATOM 715 O O . GLY A 1 86 ? 4.506 -1.983 14.071 1.00 93.69 86 GLY A O 1
ATOM 716 N N . GLU A 1 87 ? 5.264 -1.351 16.084 1.00 94.12 87 GLU A N 1
ATOM 717 C CA . GLU A 1 87 ? 6.678 -1.592 15.811 1.00 94.12 87 GLU A CA 1
ATOM 718 C C . GLU A 1 87 ? 6.898 -3.039 15.333 1.00 94.12 87 GLU A C 1
ATOM 720 O O . GLU A 1 87 ? 6.422 -3.997 15.930 1.00 94.12 87 GLU A O 1
ATOM 725 N N . GLY A 1 88 ? 7.581 -3.209 14.196 1.00 93.31 88 GLY A N 1
ATOM 726 C CA . GLY A 1 88 ? 7.791 -4.523 13.567 1.00 93.31 88 GLY A CA 1
ATOM 727 C C . GLY A 1 88 ? 6.617 -5.056 12.726 1.00 93.31 88 GLY A C 1
ATOM 728 O O . GLY A 1 88 ? 6.847 -5.836 11.801 1.00 93.31 88 GLY A O 1
ATOM 729 N N . LEU A 1 89 ? 5.389 -4.561 12.923 1.00 97.06 89 LEU A N 1
ATOM 730 C CA . LEU A 1 89 ? 4.183 -5.104 12.272 1.00 97.06 89 LEU A CA 1
ATOM 731 C C . LEU A 1 89 ? 4.019 -4.695 10.804 1.00 97.06 89 LEU A C 1
ATOM 733 O O . LEU A 1 89 ? 3.207 -5.270 10.083 1.00 97.06 89 LEU A O 1
ATOM 737 N N . ALA A 1 90 ? 4.786 -3.717 10.318 1.00 97.50 90 ALA A N 1
ATOM 738 C CA . ALA A 1 90 ? 4.656 -3.223 8.946 1.00 97.50 90 ALA A CA 1
ATOM 739 C C . ALA A 1 90 ? 4.862 -4.324 7.888 1.00 97.50 90 ALA A C 1
ATOM 741 O O . ALA A 1 90 ? 4.181 -4.328 6.863 1.00 97.50 90 ALA A O 1
ATOM 742 N N . SER A 1 91 ? 5.776 -5.271 8.130 1.00 97.88 91 SER A N 1
ATOM 743 C CA . SER A 1 91 ? 6.013 -6.377 7.193 1.00 97.88 91 SER A CA 1
ATOM 744 C C . SER A 1 91 ? 4.848 -7.374 7.168 1.00 97.88 91 SER A C 1
ATOM 746 O O . SER A 1 91 ? 4.474 -7.851 6.098 1.00 97.88 91 SER A O 1
ATOM 748 N N . GLU A 1 92 ? 4.230 -7.636 8.320 1.00 98.12 92 GLU A N 1
ATOM 749 C CA . GLU A 1 92 ? 3.035 -8.475 8.447 1.00 98.12 92 GLU A CA 1
ATOM 750 C C . GLU A 1 92 ? 1.817 -7.811 7.808 1.00 98.12 92 GLU A C 1
ATOM 752 O O . GLU A 1 92 ? 1.098 -8.456 7.050 1.00 98.12 92 GLU A O 1
ATOM 757 N N . ALA A 1 93 ? 1.640 -6.503 8.016 1.00 98.50 93 ALA A N 1
ATOM 758 C CA . ALA A 1 93 ? 0.587 -5.726 7.373 1.00 98.50 93 ALA A CA 1
ATOM 759 C C . ALA A 1 93 ? 0.691 -5.791 5.838 1.00 98.50 93 ALA A C 1
ATOM 761 O O . ALA A 1 93 ? -0.320 -5.977 5.161 1.00 98.50 93 ALA A O 1
ATOM 762 N N . ILE A 1 94 ? 1.907 -5.706 5.275 1.00 98.62 94 ILE A N 1
ATOM 763 C CA . ILE A 1 94 ? 2.124 -5.873 3.828 1.00 98.62 94 ILE A CA 1
ATOM 764 C C . ILE A 1 94 ? 1.752 -7.291 3.373 1.00 98.62 94 ILE A C 1
ATOM 766 O O . ILE A 1 94 ? 1.130 -7.433 2.322 1.00 98.62 94 ILE A O 1
ATOM 770 N N . LYS A 1 95 ? 2.087 -8.334 4.143 1.00 98.56 95 LYS A N 1
ATOM 771 C CA . LYS A 1 95 ? 1.710 -9.723 3.818 1.00 98.56 95 LYS A CA 1
ATOM 772 C C . LYS A 1 95 ? 0.194 -9.924 3.856 1.00 98.56 95 LYS A C 1
ATOM 774 O O . LYS A 1 95 ? -0.355 -10.527 2.939 1.00 98.56 95 LYS A O 1
ATOM 779 N N . ALA A 1 96 ? -0.487 -9.370 4.859 1.00 98.56 96 ALA A N 1
ATOM 780 C CA . ALA A 1 96 ? -1.945 -9.402 4.943 1.00 98.56 96 ALA A CA 1
ATOM 781 C C . ALA A 1 96 ? -2.589 -8.676 3.749 1.00 98.56 96 ALA A C 1
ATOM 783 O O . ALA A 1 96 ? -3.526 -9.188 3.138 1.00 98.56 96 ALA A O 1
ATOM 784 N N . LEU A 1 97 ? -2.044 -7.515 3.361 1.00 98.69 97 LEU A N 1
ATOM 785 C CA . LEU A 1 97 ? -2.483 -6.787 2.169 1.00 98.69 97 LEU A CA 1
ATOM 786 C C . LEU A 1 97 ? -2.254 -7.605 0.897 1.00 98.69 97 LEU A C 1
ATOM 788 O O . LEU A 1 97 ? -3.135 -7.670 0.047 1.00 98.69 97 LEU A O 1
ATOM 792 N N . ALA A 1 98 ? -1.095 -8.246 0.766 1.00 98.56 98 ALA A N 1
ATOM 793 C CA . ALA A 1 98 ? -0.783 -9.098 -0.372 1.00 98.56 98 ALA A CA 1
ATOM 794 C C . ALA A 1 98 ? -1.776 -10.257 -0.505 1.00 98.56 98 ALA A C 1
ATOM 796 O O . ALA A 1 98 ? -2.282 -10.487 -1.601 1.00 98.56 98 ALA A O 1
ATOM 797 N N . GLN A 1 99 ? -2.106 -10.930 0.602 1.00 98.50 99 GLN A N 1
ATOM 798 C CA . GLN A 1 99 ? -3.114 -11.988 0.604 1.00 98.50 99 GLN A CA 1
ATOM 799 C C . GLN A 1 99 ? -4.483 -11.447 0.180 1.00 98.50 99 GLN A C 1
ATOM 801 O O . GLN A 1 99 ? -5.095 -11.990 -0.734 1.00 98.50 99 GLN A O 1
ATOM 806 N N . ARG A 1 100 ? -4.918 -10.315 0.749 1.00 98.38 100 ARG A N 1
ATOM 807 C CA . ARG A 1 100 ? -6.191 -9.690 0.372 1.00 98.38 100 ARG A CA 1
ATOM 808 C C . ARG A 1 100 ? -6.258 -9.352 -1.120 1.00 98.38 100 ARG A C 1
ATOM 810 O O . ARG A 1 100 ? -7.265 -9.614 -1.767 1.00 98.38 100 ARG A O 1
ATOM 817 N N . LEU A 1 101 ? -5.190 -8.780 -1.674 1.00 98.12 101 LEU A N 1
ATOM 818 C CA . LEU A 1 101 ? -5.115 -8.440 -3.096 1.00 98.12 101 LEU A CA 1
ATOM 819 C C . LEU A 1 101 ? -5.080 -9.688 -3.987 1.00 98.12 101 LEU A C 1
ATOM 821 O O . LEU A 1 101 ? -5.675 -9.681 -5.063 1.00 98.12 101 LEU A O 1
ATOM 825 N N . LYS A 1 102 ? -4.415 -10.758 -3.539 1.00 98.25 102 LYS A N 1
ATOM 826 C CA . LYS A 1 102 ? -4.402 -12.053 -4.225 1.00 98.25 102 LYS A CA 1
ATOM 827 C C . LYS A 1 102 ? -5.814 -12.624 -4.344 1.00 98.25 102 LYS A C 1
ATOM 829 O O . LYS A 1 102 ? -6.201 -13.032 -5.438 1.00 98.25 102 LYS A O 1
ATOM 834 N N . ASP A 1 103 ? -6.574 -12.605 -3.250 1.00 98.00 103 ASP A N 1
ATOM 835 C CA . ASP A 1 103 ? -7.951 -13.114 -3.195 1.00 98.00 103 ASP A CA 1
ATOM 836 C C . ASP A 1 103 ? -8.904 -12.294 -4.083 1.00 98.00 103 ASP A C 1
ATOM 838 O O . ASP A 1 103 ? -9.863 -12.822 -4.637 1.00 98.00 103 ASP A O 1
ATOM 842 N N . GLU A 1 104 ? -8.607 -11.008 -4.279 1.00 97.00 104 GLU A N 1
ATOM 843 C CA . GLU A 1 104 ? -9.313 -10.120 -5.213 1.00 97.00 104 GLU A CA 1
ATOM 844 C C . GLU A 1 104 ? -8.878 -10.289 -6.685 1.00 97.00 104 GLU A C 1
ATOM 846 O O . GLU A 1 104 ? -9.411 -9.614 -7.565 1.00 97.00 104 GLU A O 1
ATOM 851 N N . GLY A 1 105 ? -7.913 -11.169 -6.972 1.00 97.44 105 GLY A N 1
ATOM 852 C CA . GLY A 1 105 ? -7.451 -11.467 -8.331 1.00 97.44 105 GLY A CA 1
ATOM 853 C C . GLY A 1 105 ? -6.353 -10.542 -8.868 1.00 97.44 105 GLY A C 1
ATOM 854 O O . GLY A 1 105 ? -6.054 -10.579 -10.062 1.00 97.44 105 GLY A O 1
ATOM 855 N N . TRP A 1 106 ? -5.717 -9.718 -8.028 1.00 97.69 106 TRP A N 1
ATOM 856 C CA . TRP A 1 106 ? -4.548 -8.934 -8.442 1.00 97.69 106 TRP A CA 1
ATOM 857 C C . TRP A 1 106 ? -3.317 -9.822 -8.591 1.00 97.69 106 TRP A C 1
ATOM 859 O O . TRP A 1 106 ? -3.096 -10.726 -7.795 1.00 97.69 106 TRP A O 1
ATOM 869 N N . HIS A 1 107 ? -2.468 -9.528 -9.577 1.00 98.00 107 HIS A N 1
ATOM 870 C CA . HIS A 1 107 ? -1.290 -10.350 -9.872 1.00 98.00 107 HIS A CA 1
ATOM 871 C C . HIS A 1 107 ? -0.019 -9.833 -9.195 1.00 98.00 107 HIS A C 1
ATOM 873 O O . HIS A 1 107 ? 0.877 -10.614 -8.879 1.00 98.00 107 HIS A O 1
ATOM 879 N N . TYR A 1 108 ? 0.076 -8.519 -8.981 1.00 98.38 108 TYR A N 1
ATOM 880 C CA . TYR A 1 108 ? 1.287 -7.895 -8.457 1.00 98.38 108 TYR A CA 1
ATOM 881 C C . TYR A 1 108 ? 0.972 -6.828 -7.414 1.00 98.38 108 TYR A C 1
ATOM 883 O O . TYR A 1 108 ? 0.106 -5.971 -7.615 1.00 98.38 108 TYR A O 1
ATOM 891 N N . LEU A 1 109 ? 1.764 -6.824 -6.343 1.00 98.44 109 LEU A N 1
ATOM 892 C CA . LEU A 1 109 ? 1.906 -5.697 -5.428 1.00 98.44 109 LEU A CA 1
ATOM 893 C C . LEU A 1 109 ? 3.295 -5.091 -5.621 1.00 98.44 109 LEU A C 1
ATOM 895 O O . LEU A 1 109 ? 4.303 -5.770 -5.454 1.00 98.44 109 LEU A O 1
ATOM 899 N N . ALA A 1 110 ? 3.360 -3.812 -5.967 1.00 97.81 110 ALA A N 1
ATOM 900 C CA . ALA A 1 110 ? 4.603 -3.104 -6.234 1.00 97.81 110 ALA A CA 1
ATOM 901 C C . ALA A 1 110 ? 4.763 -1.882 -5.323 1.00 97.81 110 ALA A C 1
ATOM 903 O O . ALA A 1 110 ? 3.792 -1.280 -4.869 1.00 97.81 110 ALA A O 1
ATOM 904 N N . THR A 1 111 ? 6.001 -1.481 -5.055 1.00 96.81 111 THR A N 1
ATOM 905 C CA . THR A 1 111 ? 6.302 -0.265 -4.294 1.00 96.81 111 THR A CA 1
ATOM 906 C C . THR A 1 111 ? 7.669 0.311 -4.655 1.00 96.81 111 THR A C 1
ATOM 908 O O . THR A 1 111 ? 8.455 -0.292 -5.389 1.00 96.81 111 THR A O 1
ATOM 911 N N . LEU A 1 112 ? 7.938 1.513 -4.144 1.00 94.94 112 LEU A N 1
ATOM 912 C CA . LEU A 1 112 ? 9.204 2.214 -4.291 1.00 94.94 112 LEU A CA 1
ATOM 913 C C . LEU A 1 112 ? 9.839 2.445 -2.920 1.00 94.94 112 LEU A C 1
ATOM 915 O O . LEU A 1 112 ? 9.200 2.992 -2.020 1.00 94.94 112 LEU A O 1
ATOM 919 N N . SER A 1 113 ? 11.118 2.103 -2.774 1.00 93.25 113 SER A N 1
ATOM 920 C CA . SER A 1 113 ? 11.919 2.563 -1.638 1.00 93.25 113 SER A CA 1
ATOM 921 C C . SER A 1 113 ? 12.486 3.958 -1.901 1.00 93.25 113 SER A C 1
ATOM 923 O O . SER A 1 113 ? 12.710 4.367 -3.043 1.00 93.25 113 SER A O 1
ATOM 925 N N . GLN A 1 114 ? 12.737 4.722 -0.839 1.00 89.19 114 GLN A N 1
ATOM 926 C CA . GLN A 1 114 ? 13.483 5.972 -0.971 1.00 89.19 114 GLN A CA 1
ATOM 927 C C . GLN A 1 114 ? 14.927 5.690 -1.414 1.00 89.19 114 GLN A C 1
ATOM 929 O O . GLN A 1 114 ? 15.457 4.593 -1.217 1.00 89.19 114 GLN A O 1
ATOM 934 N N . LYS A 1 115 ? 15.543 6.672 -2.080 1.00 89.12 115 LYS A N 1
ATOM 935 C CA . LYS A 1 115 ? 16.925 6.558 -2.558 1.00 89.12 115 LYS A CA 1
ATOM 936 C C . LYS A 1 115 ? 17.843 6.286 -1.362 1.00 89.12 115 LYS A C 1
ATOM 938 O O . LYS A 1 115 ? 17.732 6.966 -0.351 1.00 89.12 115 LYS A O 1
ATOM 943 N N . GLY A 1 116 ? 18.722 5.292 -1.481 1.00 81.56 116 GLY A N 1
ATOM 944 C CA . GLY A 1 116 ? 19.655 4.910 -0.413 1.00 81.56 116 GLY A CA 1
ATOM 945 C C . GLY A 1 116 ? 19.052 4.052 0.706 1.00 81.56 116 GLY A C 1
ATOM 946 O O . GLY A 1 116 ? 19.787 3.606 1.578 1.00 81.56 116 GLY A O 1
ATOM 947 N N . HIS A 1 117 ? 17.745 3.762 0.685 1.00 87.69 117 HIS A N 1
ATOM 948 C CA . HIS A 1 117 ? 17.145 2.855 1.663 1.00 87.69 117 HIS A CA 1
ATOM 949 C C . HIS A 1 117 ? 17.375 1.401 1.246 1.00 87.69 117 HIS A C 1
ATOM 951 O O . HIS A 1 117 ? 17.117 1.032 0.097 1.00 87.69 117 HIS A O 1
ATOM 957 N N . SER A 1 118 ? 17.769 0.558 2.207 1.00 87.25 118 SER A N 1
ATOM 958 C CA . SER A 1 118 ? 18.005 -0.881 2.003 1.00 87.25 118 SER A CA 1
ATOM 959 C C . SER A 1 118 ? 16.766 -1.640 1.520 1.00 87.25 118 SER A 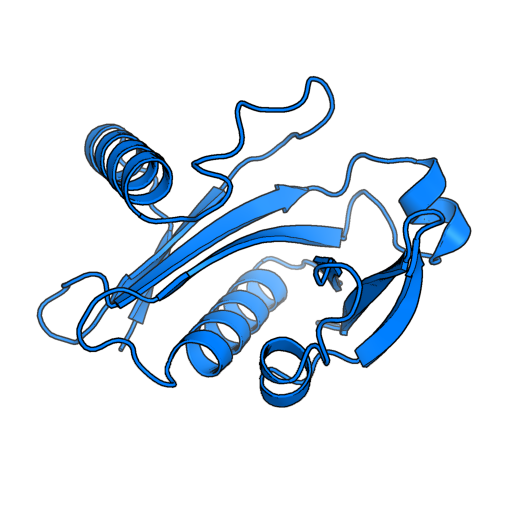C 1
ATOM 961 O O . SER A 1 118 ? 16.888 -2.700 0.913 1.00 87.25 118 SER A O 1
ATOM 963 N N . GLY A 1 119 ? 15.570 -1.108 1.801 1.00 90.88 119 GLY A N 1
ATOM 964 C CA . GLY A 1 119 ? 14.301 -1.785 1.547 1.00 90.88 119 GLY A CA 1
ATOM 965 C C . GLY A 1 119 ? 14.099 -3.027 2.417 1.00 90.88 119 GLY A C 1
ATOM 966 O O . GLY A 1 119 ? 13.315 -3.895 2.047 1.00 90.88 119 GLY A O 1
ATOM 967 N N . ALA A 1 120 ? 14.772 -3.106 3.574 1.00 94.44 120 ALA A N 1
ATOM 968 C CA . ALA A 1 120 ? 14.673 -4.234 4.505 1.00 94.44 120 ALA A CA 1
ATOM 969 C C . ALA A 1 120 ? 13.217 -4.603 4.829 1.00 94.44 120 ALA A C 1
ATOM 971 O O . ALA A 1 120 ? 12.860 -5.773 4.752 1.00 94.44 120 ALA A O 1
ATOM 972 N N . LEU A 1 121 ? 12.356 -3.610 5.082 1.00 95.69 121 LEU A N 1
ATOM 973 C CA . LEU A 1 121 ? 10.917 -3.812 5.282 1.00 95.69 121 LEU A CA 1
ATOM 974 C C . LEU A 1 121 ? 10.275 -4.635 4.153 1.00 95.69 121 LEU A C 1
ATOM 976 O O . LEU A 1 121 ? 9.595 -5.624 4.411 1.00 95.69 121 LEU A O 1
ATOM 980 N N . TYR A 1 122 ? 10.510 -4.238 2.902 1.00 97.50 122 TYR A N 1
ATOM 981 C CA . TYR A 1 122 ? 9.933 -4.896 1.732 1.00 97.50 122 TYR A CA 1
ATOM 982 C C . TYR A 1 122 ? 10.512 -6.298 1.540 1.00 97.50 122 TYR A C 1
ATOM 984 O O . TYR A 1 122 ? 9.768 -7.232 1.255 1.00 97.50 122 TYR A O 1
ATOM 992 N N . LYS A 1 123 ? 11.811 -6.475 1.802 1.00 96.94 123 LYS A N 1
ATOM 993 C CA . LYS A 1 123 ? 12.450 -7.795 1.809 1.00 96.94 123 LYS A CA 1
ATOM 994 C C . LYS A 1 123 ? 11.832 -8.725 2.863 1.00 96.94 123 LYS A C 1
ATOM 996 O O . LYS A 1 123 ? 11.512 -9.864 2.548 1.00 96.94 123 LYS A O 1
ATOM 1001 N N . HIS A 1 124 ? 11.604 -8.246 4.088 1.00 97.00 124 HIS A N 1
ATOM 1002 C CA . HIS A 1 124 ? 10.945 -9.021 5.153 1.00 97.00 124 HIS A CA 1
ATOM 1003 C C . HIS A 1 124 ? 9.477 -9.343 4.843 1.00 97.00 124 HIS A C 1
ATOM 1005 O O . HIS A 1 124 ? 8.955 -10.370 5.286 1.00 97.00 124 HIS A O 1
ATOM 1011 N N . ALA A 1 125 ? 8.821 -8.497 4.047 1.00 97.25 125 ALA A N 1
ATOM 1012 C CA . ALA A 1 125 ? 7.493 -8.752 3.504 1.00 97.25 125 ALA A CA 1
ATOM 1013 C C . ALA A 1 125 ? 7.486 -9.750 2.325 1.00 97.25 125 ALA A C 1
ATOM 1015 O O . ALA A 1 125 ? 6.415 -10.083 1.828 1.00 97.25 125 ALA A O 1
ATOM 1016 N N . GLY A 1 126 ? 8.651 -10.243 1.887 1.00 97.44 126 GLY A N 1
ATOM 1017 C CA . GLY A 1 126 ? 8.785 -11.194 0.780 1.00 97.44 126 GLY A CA 1
ATOM 1018 C C . GLY A 1 126 ? 8.851 -10.552 -0.608 1.00 97.44 126 GLY A C 1
ATOM 1019 O O . GLY A 1 126 ? 8.790 -11.263 -1.605 1.00 97.44 126 GLY A O 1
ATOM 1020 N N . MET A 1 127 ? 8.970 -9.223 -0.701 1.00 98.44 127 MET A N 1
ATOM 1021 C CA . MET A 1 127 ? 9.100 -8.535 -1.986 1.00 98.44 127 MET A CA 1
ATOM 1022 C C . MET A 1 127 ? 10.519 -8.679 -2.550 1.00 98.44 127 MET A C 1
ATOM 1024 O O . MET A 1 127 ? 11.513 -8.568 -1.828 1.00 98.44 127 MET A O 1
ATOM 1028 N N . GLU A 1 128 ? 10.612 -8.819 -3.866 1.00 97.81 128 GLU A N 1
ATOM 1029 C CA . GLU A 1 128 ? 11.860 -8.861 -4.619 1.00 97.81 128 GLU A CA 1
ATOM 1030 C C . GLU A 1 128 ? 12.175 -7.484 -5.218 1.00 97.81 128 GLU A C 1
ATOM 1032 O O . GLU A 1 128 ? 11.298 -6.811 -5.767 1.00 97.81 128 GLU A O 1
ATOM 1037 N N . LYS A 1 129 ? 13.439 -7.051 -5.144 1.00 97.50 129 LYS A N 1
ATOM 1038 C CA . LYS A 1 129 ? 13.895 -5.834 -5.825 1.00 97.50 129 LYS A CA 1
ATOM 1039 C C . LYS A 1 129 ? 14.207 -6.153 -7.287 1.00 97.50 129 LYS A C 1
ATOM 1041 O O . LYS A 1 129 ? 15.208 -6.796 -7.572 1.00 97.50 129 LYS A O 1
ATOM 1046 N N . ILE A 1 130 ? 13.406 -5.628 -8.210 1.00 97.06 130 ILE A N 1
ATOM 1047 C CA . ILE A 1 130 ? 13.536 -5.896 -9.656 1.00 97.06 130 ILE A CA 1
ATOM 1048 C C . ILE A 1 130 ? 14.277 -4.792 -10.425 1.00 97.06 130 ILE A C 1
ATOM 1050 O O . ILE A 1 130 ? 14.431 -4.858 -11.643 1.00 97.06 130 ILE A O 1
ATOM 1054 N N . GLY A 1 131 ? 14.707 -3.734 -9.735 1.00 95.25 131 GLY A N 1
ATOM 1055 C CA . GLY A 1 131 ? 15.511 -2.674 -10.332 1.00 95.25 131 GLY A CA 1
ATOM 1056 C C . GLY A 1 131 ? 15.399 -1.346 -9.603 1.00 95.25 131 GLY A C 1
ATOM 1057 O O . GLY A 1 131 ? 15.030 -1.280 -8.429 1.00 95.25 131 GLY A O 1
ATOM 1058 N N . GLU A 1 132 ? 15.725 -0.271 -10.319 1.00 95.62 132 GLU A N 1
ATOM 1059 C CA . GLU A 1 132 ? 15.684 1.095 -9.803 1.00 95.62 132 GLU A CA 1
ATOM 1060 C C . GLU A 1 132 ? 15.101 2.084 -10.823 1.00 95.62 132 GLU A C 1
ATOM 1062 O O . GLU A 1 132 ? 15.224 1.957 -12.052 1.00 95.62 132 GLU A O 1
ATOM 1067 N N . THR A 1 133 ? 14.436 3.112 -10.306 1.00 92.75 133 THR A N 1
ATOM 1068 C CA . THR A 1 133 ? 14.010 4.267 -11.105 1.00 92.75 133 THR A CA 1
ATOM 1069 C C . THR A 1 133 ? 15.214 5.141 -11.472 1.00 92.75 133 THR A C 1
ATOM 1071 O O . THR A 1 133 ? 16.261 5.069 -10.837 1.00 92.75 133 THR A O 1
ATOM 1074 N N . ARG A 1 134 ? 15.055 6.056 -12.442 1.00 89.75 134 ARG A N 1
ATOM 1075 C CA . ARG A 1 134 ? 16.110 7.030 -12.802 1.00 89.75 134 ARG A CA 1
ATOM 1076 C C . ARG A 1 134 ? 16.572 7.903 -11.624 1.00 89.75 134 ARG A C 1
ATOM 1078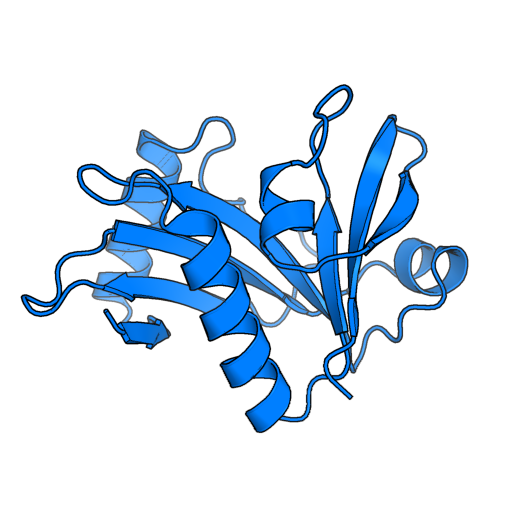 O O . ARG A 1 134 ? 17.663 8.446 -11.664 1.00 89.75 134 ARG A O 1
ATOM 1085 N N . ARG A 1 135 ? 15.738 8.048 -10.588 1.00 89.31 135 ARG A N 1
ATOM 1086 C CA . ARG A 1 135 ? 16.043 8.824 -9.374 1.00 89.31 135 ARG A CA 1
ATOM 1087 C C . ARG A 1 135 ? 16.696 7.980 -8.267 1.00 89.31 135 ARG A C 1
ATOM 1089 O O . ARG A 1 135 ? 16.888 8.484 -7.167 1.00 89.31 135 ARG A O 1
ATOM 1096 N N . GLY A 1 136 ? 17.016 6.710 -8.532 1.00 91.94 136 GLY A N 1
ATOM 1097 C CA . GLY A 1 136 ? 17.641 5.799 -7.565 1.00 91.94 136 GLY A CA 1
ATOM 1098 C C . GLY A 1 136 ? 16.677 5.208 -6.530 1.00 91.94 136 GLY A C 1
ATOM 1099 O O . GLY A 1 136 ? 17.112 4.673 -5.517 1.00 91.94 136 GLY A O 1
ATOM 1100 N N . HIS A 1 137 ? 15.361 5.317 -6.742 1.00 93.62 137 HIS A N 1
ATOM 1101 C CA . HIS A 1 137 ? 14.378 4.592 -5.925 1.00 93.62 137 HIS A CA 1
ATOM 1102 C C . HIS A 1 137 ? 14.362 3.116 -6.310 1.00 93.62 137 HIS A C 1
ATOM 1104 O O . HIS A 1 137 ? 14.144 2.816 -7.487 1.00 93.62 137 HIS A O 1
ATOM 1110 N N . GLY A 1 138 ? 14.536 2.221 -5.337 1.00 95.94 138 GLY A N 1
ATOM 1111 C CA . GLY A 1 138 ? 14.416 0.781 -5.549 1.00 95.94 138 GLY A CA 1
ATOM 1112 C C . GLY A 1 138 ? 12.981 0.395 -5.882 1.00 95.94 138 GLY A C 1
ATOM 1113 O O . GLY A 1 138 ? 12.052 0.883 -5.242 1.00 95.94 138 GLY A O 1
ATOM 1114 N N . VAL A 1 139 ? 12.806 -0.462 -6.883 1.00 97.12 139 VAL A N 1
ATOM 1115 C CA . VAL A 1 139 ? 11.509 -1.001 -7.295 1.00 97.12 139 VAL A CA 1
ATOM 1116 C C . VAL A 1 139 ? 11.357 -2.393 -6.714 1.00 97.12 139 VAL A C 1
ATOM 1118 O O . VAL A 1 139 ? 12.137 -3.283 -7.045 1.00 97.12 139 VAL A O 1
ATOM 1121 N N . TRP A 1 140 ? 10.355 -2.560 -5.859 1.00 98.12 140 TRP A N 1
ATOM 1122 C CA . TRP A 1 140 ? 10.094 -3.798 -5.134 1.00 98.12 140 TRP A CA 1
ATOM 1123 C C . TRP A 1 140 ? 8.754 -4.366 -5.566 1.00 98.12 140 TRP A C 1
ATOM 1125 O O . TRP A 1 140 ? 7.782 -3.617 -5.668 1.00 98.12 140 TRP A O 1
ATOM 1135 N N . VAL A 1 141 ? 8.703 -5.669 -5.820 1.00 98.25 141 VAL A N 1
ATOM 1136 C CA . VAL A 1 141 ? 7.516 -6.358 -6.327 1.00 98.25 141 VAL A CA 1
ATOM 1137 C C . VAL A 1 141 ? 7.307 -7.664 -5.582 1.00 98.25 141 VAL A C 1
ATOM 1139 O O . VAL A 1 141 ? 8.248 -8.404 -5.323 1.00 98.25 141 VAL A O 1
ATOM 1142 N N . LEU A 1 142 ? 6.052 -7.956 -5.275 1.00 98.38 142 LEU A N 1
ATOM 1143 C CA . LEU A 1 142 ? 5.587 -9.260 -4.842 1.00 98.38 142 LEU A CA 1
ATOM 1144 C C . LEU A 1 142 ? 4.624 -9.804 -5.896 1.00 98.38 142 LEU A C 1
ATOM 1146 O O . LEU A 1 142 ? 3.660 -9.126 -6.266 1.00 98.38 142 LEU A O 1
ATOM 1150 N N . LYS A 1 143 ? 4.903 -11.015 -6.382 1.00 97.75 143 LYS A N 1
ATOM 1151 C CA . LYS A 1 143 ? 3.985 -11.777 -7.235 1.00 97.75 143 LYS A CA 1
ATOM 1152 C C . LYS A 1 143 ? 2.930 -12.432 -6.350 1.00 97.75 143 LYS A C 1
ATOM 1154 O O . LYS A 1 143 ? 3.275 -13.031 -5.335 1.00 97.75 143 LYS A O 1
ATOM 1159 N N . LEU A 1 144 ? 1.666 -12.284 -6.723 1.00 96.94 144 LEU A N 1
ATOM 1160 C CA . LEU A 1 144 ? 0.521 -12.793 -5.968 1.00 96.94 144 LEU A CA 1
ATOM 1161 C C . LEU A 1 144 ? -0.035 -14.085 -6.592 1.00 96.94 144 LEU A C 1
ATOM 1163 O O . LEU A 1 144 ? -0.463 -14.975 -5.854 1.00 96.94 144 LEU A O 1
ATOM 1167 N N . HIS A 1 145 ? 0.059 -14.200 -7.923 1.00 88.12 145 HIS A N 1
ATOM 1168 C CA . HIS A 1 145 ? -0.268 -15.371 -8.747 1.00 88.12 145 HIS A CA 1
ATOM 1169 C C . HIS A 1 145 ? 0.854 -15.669 -9.742 1.00 88.12 145 HIS A C 1
ATOM 1171 O O . HIS A 1 145 ? 1.575 -14.712 -10.124 1.00 88.12 145 HIS A O 1
#

pLDDT: mean 93.94, std 7.4, range [52.94, 98.69]

Foldseek 3Di:
DDKDKPPDPVVVVVLQVCQQVAPPVGDPPDDPQFADKIKMFDADPVRDGFKIWIKTQQGDVVVCVVQVNDRVQEIETEDMDGDPPNVPVLLVNLLNVLQVSLVVPRFKYKYWADAPDPCVSLVSNVWDFRDADPNRITITMDTSD